Protein AF-A0A7X7K5X1-F1 (afdb_monomer_lite)

Radius of gyration: 18.65 Å; chains: 1; bounding box: 42×32×65 Å

Sequence (145 aa):
VDATGVGAGLASFLGQALGDQREGGHVVPVQFSARAKSDLGWDFLAIVETGRYRDYAEDQAPDTRQFWYEVGACQYEVAAGAGQTLRWGVWEPPAYDGAVARGHDDLLVSAALCAVLDRLGWTATGESAAVPVPDALAGIDAGGW

Foldseek 3Di:
DECPDVNVVVLVVCCVQQDCDPVSDHRDYDHDDLQSLQVLVVLLVVCVVVVVDDDDDPPLDLVCVQQVVFVVQKDWDFDPDPVRGIDITRCDDFDDPPRYGHPGNVNVVVSSCVSVVVPDPDPDPDDDDDDDDPDPCPVVVPDDD

pLDDT: mean 87.85, std 12.81, range [52.97, 98.5]

Structure (mmCIF, N/CA/C/O backbone):
data_AF-A0A7X7K5X1-F1
#
_entry.id   AF-A0A7X7K5X1-F1
#
loop_
_atom_site.group_PDB
_atom_site.id
_atom_site.type_symbol
_atom_site.label_atom_id
_atom_site.label_alt_id
_atom_site.label_comp_id
_atom_site.label_asym_id
_atom_site.label_entity_id
_atom_site.label_seq_id
_atom_site.pdbx_PDB_ins_code
_atom_site.Cartn_x
_atom_site.Cartn_y
_atom_site.Cartn_z
_atom_site.occupancy
_atom_site.B_iso_or_equiv
_atom_site.auth_seq_id
_atom_site.auth_comp_id
_atom_site.auth_asym_id
_atom_site.auth_atom_id
_atom_site.pdbx_PDB_model_num
ATOM 1 N N . VAL A 1 1 ? -6.414 2.618 -7.559 1.00 89.94 1 VAL A N 1
ATOM 2 C CA . VAL A 1 1 ? -5.294 3.582 -7.712 1.00 89.94 1 VAL A CA 1
ATOM 3 C C . VAL A 1 1 ? -5.373 4.590 -6.581 1.00 89.94 1 VAL A C 1
ATOM 5 O O . VAL A 1 1 ? -6.485 5.005 -6.269 1.00 89.94 1 VAL A O 1
ATOM 8 N N . ASP A 1 2 ? -4.249 4.956 -5.962 1.00 93.62 2 ASP A N 1
ATOM 9 C CA . ASP A 1 2 ? -4.221 6.046 -4.977 1.00 93.62 2 ASP A CA 1
ATOM 10 C C . ASP A 1 2 ? -4.608 7.376 -5.645 1.00 93.62 2 ASP A C 1
ATOM 12 O O . ASP A 1 2 ? -3.982 7.813 -6.610 1.00 93.62 2 ASP A O 1
ATOM 16 N N . ALA A 1 3 ? -5.675 7.994 -5.146 1.00 94.62 3 ALA A N 1
ATOM 17 C CA . ALA A 1 3 ? -6.202 9.266 -5.623 1.00 94.62 3 ALA A CA 1
ATOM 18 C C . ALA A 1 3 ? -5.930 10.426 -4.647 1.00 94.62 3 ALA A C 1
ATOM 20 O O . ALA A 1 3 ? -6.502 11.506 -4.796 1.00 94.62 3 ALA A O 1
ATOM 21 N N . THR A 1 4 ? -5.072 10.239 -3.642 1.00 92.88 4 THR A N 1
ATOM 22 C CA . THR A 1 4 ? -4.703 11.301 -2.703 1.00 92.88 4 THR A CA 1
ATOM 23 C C . THR A 1 4 ? -3.702 12.288 -3.288 1.00 92.88 4 THR A C 1
ATOM 25 O O . THR A 1 4 ? -2.791 11.931 -4.033 1.00 92.88 4 THR A O 1
ATOM 28 N N . GLY A 1 5 ? -3.868 13.570 -2.942 1.00 91.81 5 GLY A N 1
ATOM 29 C CA . GLY A 1 5 ? -2.945 14.636 -3.332 1.00 91.81 5 GLY A CA 1
ATOM 30 C C . GLY A 1 5 ? -2.690 14.674 -4.841 1.00 91.81 5 GLY A C 1
ATOM 31 O O . GLY A 1 5 ? -3.604 14.923 -5.627 1.00 91.81 5 GLY A O 1
ATOM 32 N N . VAL A 1 6 ? -1.439 14.416 -5.234 1.00 90.62 6 VAL A N 1
ATOM 33 C CA . VAL A 1 6 ? -1.001 14.395 -6.641 1.00 90.62 6 VAL A CA 1
ATOM 34 C C . VAL A 1 6 ? -1.625 13.253 -7.457 1.00 90.62 6 VAL A C 1
ATOM 36 O O . VAL A 1 6 ? -1.750 13.378 -8.674 1.00 90.62 6 VAL A O 1
ATOM 39 N N . GLY A 1 7 ? -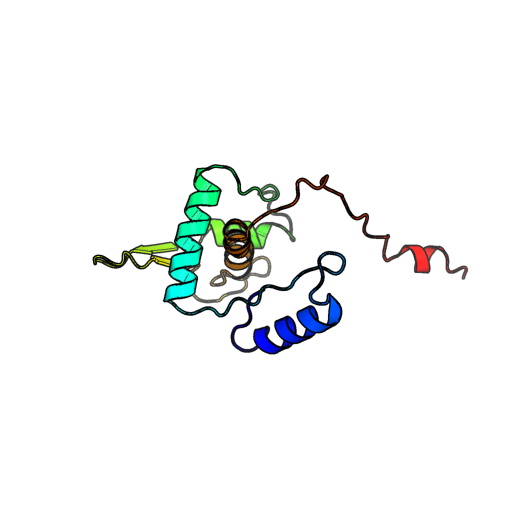2.083 12.178 -6.807 1.00 90.56 7 GLY A N 1
ATOM 40 C CA . GLY A 1 7 ? -2.717 11.027 -7.456 1.00 90.56 7 GLY A CA 1
ATOM 41 C C . GLY A 1 7 ? -4.112 11.310 -8.025 1.00 90.56 7 GLY A C 1
ATOM 42 O O . GLY A 1 7 ? -4.554 10.617 -8.940 1.00 90.56 7 GLY A O 1
ATOM 43 N N . ALA A 1 8 ? -4.801 12.360 -7.561 1.00 92.25 8 ALA A N 1
ATOM 44 C CA . ALA A 1 8 ? -6.155 12.695 -8.015 1.00 92.25 8 ALA A CA 1
ATOM 45 C C . ALA A 1 8 ? -6.225 12.961 -9.531 1.00 92.25 8 ALA A C 1
ATOM 47 O O . ALA A 1 8 ? -7.149 12.508 -10.212 1.00 92.25 8 ALA A O 1
ATOM 48 N N . GLY A 1 9 ? -5.225 13.667 -10.072 1.00 92.19 9 GLY A N 1
ATOM 49 C CA . GLY A 1 9 ? -5.132 13.945 -11.506 1.00 92.19 9 GLY A CA 1
ATOM 50 C C . GLY A 1 9 ? -4.906 12.677 -12.329 1.00 92.19 9 GLY A C 1
ATOM 51 O O . GLY A 1 9 ? -5.565 12.485 -13.349 1.00 92.19 9 GLY A O 1
ATOM 52 N N . LEU A 1 10 ? -4.034 11.783 -11.849 1.00 90.81 10 LEU A N 1
ATOM 53 C CA . LEU A 1 10 ? -3.761 10.501 -12.499 1.00 90.81 10 LEU A CA 1
ATOM 54 C C . LEU A 1 10 ? -4.999 9.597 -12.500 1.00 90.81 10 LEU A C 1
ATOM 56 O O . LEU A 1 10 ? -5.335 9.029 -13.534 1.00 90.81 10 LEU A O 1
ATOM 60 N N . ALA A 1 11 ? -5.710 9.499 -11.375 1.00 91.69 11 ALA A N 1
ATOM 61 C CA . ALA A 1 11 ? -6.934 8.710 -11.287 1.00 91.69 11 ALA A CA 1
ATOM 62 C C . ALA A 1 11 ? -8.018 9.221 -12.254 1.00 91.69 11 ALA A C 1
ATOM 64 O O . ALA A 1 11 ? -8.651 8.420 -12.941 1.00 91.69 11 ALA A O 1
ATOM 65 N N . SER A 1 12 ? -8.184 10.546 -12.356 1.00 89.75 12 SER A N 1
ATOM 66 C CA . SER A 1 12 ? -9.104 11.175 -13.314 1.00 89.75 12 SER A CA 1
ATOM 67 C C . SER A 1 12 ? -8.716 10.873 -14.765 1.00 89.75 12 SER A C 1
ATOM 69 O O . SER A 1 12 ? -9.553 10.437 -15.555 1.00 89.75 12 SER A O 1
ATOM 71 N N . PHE A 1 13 ? -7.433 11.035 -15.104 1.00 91.00 13 PHE A N 1
ATOM 72 C CA . PHE A 1 13 ? -6.912 10.729 -16.436 1.00 91.00 13 PHE A CA 1
ATOM 73 C C . PHE A 1 13 ? -7.129 9.259 -16.815 1.00 91.00 13 PHE A C 1
ATOM 75 O O . PHE A 1 13 ? -7.636 8.972 -17.897 1.00 91.00 13 PHE A O 1
ATOM 82 N N . LEU A 1 14 ? -6.795 8.327 -15.916 1.00 88.69 14 LEU A N 1
ATOM 83 C CA . LEU A 1 14 ? -6.980 6.896 -16.155 1.00 88.69 14 LEU A CA 1
ATOM 84 C C . LEU A 1 14 ? -8.458 6.537 -16.329 1.00 88.69 14 LEU A C 1
ATOM 86 O O . LEU A 1 14 ? -8.778 5.748 -17.212 1.00 88.69 14 LEU A O 1
ATOM 90 N N . GLY A 1 15 ? -9.356 7.130 -15.535 1.00 88.38 15 GLY A N 1
ATOM 91 C CA . GLY A 1 15 ? -10.799 6.925 -15.692 1.00 88.38 15 GLY A CA 1
ATOM 92 C C . GLY A 1 15 ? -11.301 7.375 -17.066 1.00 88.38 15 GLY A C 1
ATOM 93 O O . GLY A 1 15 ? -12.064 6.664 -17.712 1.00 88.38 15 GLY A O 1
ATOM 94 N N . GLN A 1 16 ? -10.806 8.510 -17.570 1.00 86.69 16 GLN A N 1
ATOM 95 C CA . GLN A 1 16 ? -11.136 8.976 -18.921 1.00 86.69 16 GLN A CA 1
ATOM 96 C C . GLN A 1 16 ? -10.544 8.088 -20.024 1.00 86.69 16 GLN A C 1
ATOM 98 O O . GLN A 1 16 ? -11.202 7.862 -21.037 1.00 86.69 16 GLN A O 1
ATOM 103 N N . ALA A 1 17 ? -9.313 7.601 -19.846 1.00 86.12 17 ALA A N 1
ATOM 104 C CA . ALA A 1 17 ? -8.597 6.829 -20.860 1.00 86.12 17 ALA A CA 1
ATOM 105 C C . ALA A 1 17 ? -9.093 5.379 -20.986 1.00 86.12 17 ALA A C 1
ATOM 107 O O . ALA A 1 17 ? -9.155 4.852 -22.094 1.00 86.12 17 ALA A O 1
ATOM 108 N N . LEU A 1 18 ? -9.433 4.739 -19.864 1.00 82.88 18 LEU A N 1
ATOM 109 C CA . LEU A 1 18 ? -9.887 3.343 -19.811 1.00 82.88 18 LEU A CA 1
ATOM 110 C C . LEU A 1 18 ? -11.421 3.225 -19.896 1.00 82.88 18 LEU A C 1
ATOM 112 O O . LEU A 1 18 ? -11.955 2.180 -20.256 1.00 82.88 18 LEU A O 1
ATOM 116 N N . GLY A 1 19 ? -12.141 4.318 -19.639 1.00 69.00 19 GLY A N 1
ATOM 117 C CA . GLY A 1 19 ? -13.599 4.349 -19.633 1.00 69.00 19 GLY A CA 1
ATOM 118 C C . GLY A 1 19 ? -14.216 3.702 -18.386 1.00 69.00 19 GLY A C 1
ATOM 119 O O . GLY A 1 19 ? -13.529 3.198 -17.502 1.00 69.00 19 GLY A O 1
ATOM 120 N N . ASP A 1 20 ? -15.551 3.724 -18.325 1.00 65.25 20 ASP A N 1
ATOM 121 C CA . ASP A 1 20 ? -16.349 3.200 -17.201 1.00 65.25 20 ASP A CA 1
ATOM 122 C C . ASP A 1 20 ? -17.029 1.852 -17.518 1.00 65.25 20 ASP A C 1
ATOM 124 O O . ASP A 1 20 ? -17.971 1.437 -16.840 1.00 65.25 20 ASP A O 1
ATOM 128 N N . GLN A 1 21 ? -16.628 1.180 -18.600 1.00 56.16 21 GLN A N 1
ATOM 129 C CA . GLN A 1 21 ? -17.357 0.038 -19.158 1.00 56.16 21 GLN A CA 1
ATOM 130 C C . GLN A 1 21 ? -16.606 -1.282 -18.961 1.00 56.16 21 GLN A C 1
ATOM 132 O O . GLN A 1 21 ? -15.380 -1.335 -19.006 1.00 56.16 21 GLN A O 1
ATOM 137 N N . ARG A 1 22 ? -17.370 -2.376 -18.829 1.00 54.66 22 ARG A N 1
ATOM 138 C CA . ARG A 1 22 ? -16.880 -3.758 -18.638 1.00 54.66 22 ARG A CA 1
ATOM 139 C C . ARG A 1 22 ? -15.794 -4.208 -19.628 1.00 54.66 22 ARG A C 1
ATOM 141 O O . ARG A 1 22 ? -15.033 -5.101 -19.280 1.00 54.66 22 ARG A O 1
ATOM 148 N N . GLU A 1 23 ? -15.727 -3.617 -20.821 1.00 57.78 23 GLU A N 1
ATOM 149 C CA . GLU A 1 23 ? -14.752 -3.968 -21.867 1.00 57.78 23 GLU A CA 1
ATOM 150 C C . GLU A 1 23 ? -13.500 -3.064 -21.896 1.00 57.78 23 GLU A C 1
ATOM 152 O O . GLU A 1 23 ? -12.477 -3.484 -22.425 1.00 57.78 23 GLU A O 1
ATOM 157 N N . GLY A 1 24 ? -13.549 -1.852 -21.321 1.00 59.97 24 GLY A N 1
ATOM 158 C CA . GLY A 1 24 ? -12.444 -0.870 -21.355 1.00 59.97 24 GLY A CA 1
ATOM 159 C C . GLY A 1 24 ? -11.530 -0.882 -20.122 1.00 59.97 24 GLY A C 1
ATOM 160 O O . GLY A 1 24 ? -10.431 -0.330 -20.144 1.00 59.97 24 GLY A O 1
ATOM 161 N N . GLY A 1 25 ? -11.958 -1.566 -19.060 1.00 70.06 25 GLY A N 1
ATOM 162 C CA . GLY A 1 25 ? -11.355 -1.477 -17.733 1.00 70.06 25 GLY A CA 1
ATOM 163 C C . GLY A 1 25 ? -12.161 -0.545 -16.828 1.00 70.06 25 GLY A C 1
ATOM 164 O O . GLY A 1 25 ? -12.993 0.228 -17.286 1.00 70.06 25 GLY A O 1
ATOM 165 N N . HIS A 1 26 ? -11.962 -0.660 -15.516 1.00 82.12 26 HIS A N 1
ATOM 166 C CA . HIS A 1 26 ? -12.624 0.193 -14.531 1.00 82.12 26 HIS A CA 1
ATOM 167 C C . HIS A 1 26 ? -11.599 0.706 -13.527 1.00 82.12 26 HIS A C 1
ATOM 169 O O . HIS A 1 26 ? -10.873 -0.075 -12.906 1.00 82.12 26 HIS A O 1
ATOM 175 N N . VAL A 1 27 ? -11.548 2.025 -13.356 1.00 88.50 27 VAL A N 1
ATOM 176 C CA . VAL A 1 27 ? -10.646 2.665 -12.400 1.00 88.50 27 VAL A CA 1
ATOM 177 C C . VAL A 1 27 ? -11.379 2.886 -11.089 1.00 88.50 27 VAL A C 1
ATOM 179 O O . VAL A 1 27 ? -12.318 3.671 -11.016 1.00 88.50 27 VAL A O 1
ATOM 182 N N . VAL A 1 28 ? -10.895 2.237 -10.029 1.00 91.06 28 VAL A N 1
ATOM 183 C CA . VAL A 1 28 ? -11.343 2.507 -8.659 1.00 91.06 28 VAL A CA 1
ATOM 184 C C . VAL A 1 28 ? -10.364 3.491 -8.003 1.00 91.06 28 VAL A C 1
ATOM 186 O O . V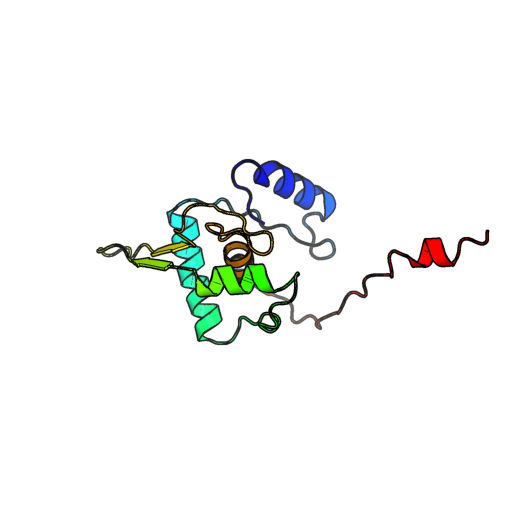AL A 1 28 ? -9.234 3.096 -7.668 1.00 91.06 28 VAL A O 1
ATOM 189 N N . PRO A 1 29 ? -10.738 4.774 -7.838 1.00 92.88 29 PRO A N 1
ATOM 190 C CA . PRO A 1 29 ? -9.936 5.728 -7.086 1.00 92.88 29 PRO A CA 1
ATOM 191 C C . PRO A 1 29 ? -10.044 5.436 -5.586 1.00 92.88 29 PRO A C 1
ATOM 193 O O . PRO A 1 29 ? -11.135 5.235 -5.053 1.00 92.88 29 PRO A O 1
ATOM 196 N N . VAL A 1 30 ? -8.910 5.437 -4.890 1.00 94.88 30 VAL A N 1
ATOM 197 C CA . VAL A 1 30 ? -8.841 5.215 -3.444 1.00 94.88 30 VAL A CA 1
ATOM 198 C C . VAL A 1 30 ? -8.337 6.483 -2.779 1.00 94.88 30 VAL A C 1
ATOM 200 O O . VAL A 1 30 ? -7.195 6.886 -2.973 1.00 94.88 30 VAL A O 1
ATOM 203 N N . GLN A 1 31 ? -9.199 7.116 -1.985 1.00 95.62 31 GLN A N 1
ATOM 204 C CA . GLN A 1 31 ? -8.825 8.265 -1.172 1.00 95.62 31 GLN A CA 1
ATOM 205 C C . GLN A 1 31 ? -8.315 7.777 0.187 1.00 95.62 31 GLN A C 1
ATOM 207 O O . GLN A 1 31 ? -9.100 7.444 1.081 1.00 95.62 31 GLN A O 1
ATOM 212 N N . PHE A 1 32 ? -6.999 7.752 0.366 1.00 95.50 32 PHE A N 1
ATOM 213 C CA . PHE A 1 32 ? -6.409 7.450 1.660 1.00 95.50 32 PHE A CA 1
ATOM 214 C C . PHE A 1 32 ? -6.727 8.511 2.717 1.00 95.50 32 PHE A C 1
ATOM 216 O O . PHE A 1 32 ? -6.662 9.725 2.526 1.00 95.50 32 PHE A O 1
ATOM 223 N N . SER A 1 33 ? -7.055 7.982 3.885 1.00 95.50 33 SER A N 1
ATOM 224 C CA . SER A 1 33 ? -7.112 8.636 5.183 1.00 95.50 33 SER A CA 1
ATOM 225 C C . SER A 1 33 ? -6.556 7.636 6.196 1.00 95.50 33 SER A C 1
ATOM 227 O O . SER A 1 33 ? -6.422 6.453 5.874 1.00 95.50 33 SER A O 1
ATOM 229 N N . ALA A 1 34 ? -6.281 8.057 7.433 1.00 93.94 34 ALA A N 1
ATOM 230 C CA . ALA A 1 34 ? -5.824 7.126 8.471 1.00 93.94 34 ALA A CA 1
ATOM 231 C C . ALA A 1 34 ? -6.780 5.928 8.645 1.00 93.94 34 ALA A C 1
ATOM 233 O O . ALA A 1 34 ? -6.336 4.791 8.777 1.00 93.94 34 ALA A O 1
ATOM 234 N N . ARG A 1 35 ? -8.097 6.173 8.565 1.00 94.62 35 ARG A N 1
ATOM 235 C CA . ARG A 1 35 ? -9.113 5.117 8.622 1.00 94.62 35 ARG A CA 1
ATOM 236 C C . ARG A 1 35 ? -9.089 4.223 7.384 1.00 94.62 35 ARG A C 1
ATOM 238 O O . ARG A 1 35 ? -9.039 3.013 7.530 1.00 94.62 35 ARG A O 1
ATOM 245 N N . ALA A 1 36 ? -9.076 4.804 6.183 1.00 95.94 36 ALA A N 1
ATOM 246 C CA . ALA A 1 36 ? -9.061 4.012 4.951 1.00 95.94 36 ALA A CA 1
ATOM 247 C C . ALA A 1 36 ? -7.797 3.141 4.840 1.00 95.94 36 ALA A C 1
ATOM 249 O O . ALA A 1 36 ? -7.893 1.992 4.424 1.00 95.94 36 ALA A O 1
ATOM 250 N N . LYS A 1 37 ? -6.630 3.650 5.268 1.00 96.50 37 LYS A N 1
ATOM 251 C CA . LYS A 1 37 ? -5.384 2.869 5.321 1.00 96.50 37 LYS A CA 1
ATOM 252 C C . LYS A 1 37 ? -5.462 1.754 6.371 1.00 96.50 37 LYS A C 1
ATOM 254 O O . LYS A 1 37 ? -5.033 0.642 6.089 1.00 96.50 37 LYS A O 1
ATOM 259 N N . SER A 1 38 ? -6.043 2.022 7.544 1.00 97.19 38 SER A N 1
ATOM 260 C CA . SER A 1 38 ? -6.297 1.000 8.573 1.00 97.19 38 SER A CA 1
ATOM 261 C C . SER A 1 38 ? -7.173 -0.135 8.042 1.00 97.19 38 SER A C 1
ATOM 263 O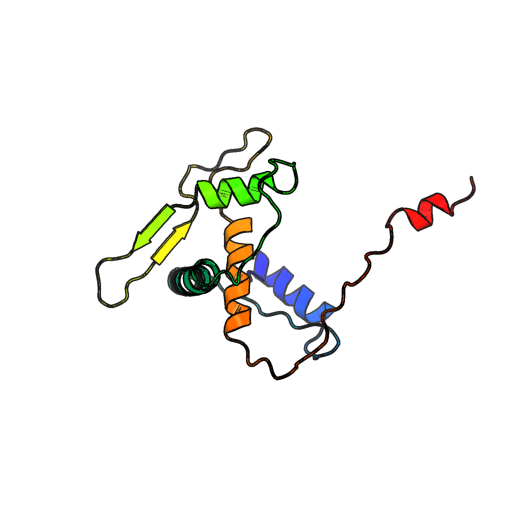 O . SER A 1 38 ? -6.784 -1.295 8.126 1.00 97.19 38 SER A O 1
ATOM 265 N N . ASP A 1 39 ? -8.330 0.201 7.468 1.00 96.31 39 ASP A N 1
ATOM 266 C CA . ASP A 1 39 ? -9.277 -0.781 6.929 1.00 96.31 39 ASP A CA 1
ATOM 267 C C . ASP A 1 39 ? -8.636 -1.598 5.792 1.00 96.31 39 ASP A C 1
ATOM 269 O O . ASP A 1 39 ? -8.808 -2.812 5.731 1.00 96.31 39 ASP A O 1
ATOM 273 N N . LEU A 1 40 ? -7.848 -0.951 4.921 1.00 97.50 40 LEU A N 1
ATOM 274 C CA . LEU A 1 40 ? -7.112 -1.632 3.853 1.00 97.50 40 LEU A CA 1
ATOM 275 C C . LEU A 1 40 ? -6.093 -2.638 4.404 1.00 97.50 40 LEU A C 1
ATOM 277 O O . LEU A 1 40 ? -5.970 -3.735 3.870 1.00 97.50 40 LEU A O 1
ATOM 281 N N . GLY A 1 41 ? -5.372 -2.271 5.466 1.00 97.12 41 GLY A N 1
ATOM 282 C CA . GLY A 1 41 ? -4.381 -3.150 6.086 1.00 97.12 41 GLY A CA 1
ATOM 283 C C . GLY A 1 41 ? -5.014 -4.402 6.692 1.00 97.12 41 GLY A C 1
ATOM 284 O O . GLY A 1 41 ? -4.504 -5.500 6.485 1.00 97.12 41 GLY A O 1
ATOM 285 N N . TRP A 1 42 ? -6.155 -4.257 7.374 1.00 97.12 42 TRP A N 1
ATOM 286 C CA . TRP A 1 42 ? -6.892 -5.402 7.915 1.00 97.12 42 TRP A CA 1
ATOM 287 C C . TRP A 1 42 ? -7.368 -6.363 6.826 1.00 97.12 42 TRP A C 1
ATOM 289 O O . TRP A 1 42 ? -7.166 -7.572 6.940 1.00 97.12 42 TRP A O 1
ATOM 299 N N . ASP A 1 43 ? -7.946 -5.836 5.749 1.00 96.81 43 ASP A N 1
ATOM 300 C CA . ASP A 1 43 ? -8.409 -6.677 4.647 1.00 96.81 43 ASP A CA 1
ATOM 301 C C . ASP A 1 43 ? -7.246 -7.350 3.914 1.00 96.81 43 ASP A C 1
ATOM 303 O O . ASP A 1 43 ? -7.336 -8.519 3.534 1.00 96.81 43 ASP A O 1
ATOM 307 N N . PHE A 1 44 ? -6.133 -6.636 3.729 1.00 97.62 44 PHE A N 1
ATOM 308 C CA . PHE A 1 44 ? -4.964 -7.198 3.070 1.00 97.62 44 PHE A CA 1
ATOM 309 C C . PHE A 1 44 ? -4.330 -8.324 3.890 1.00 97.62 44 PHE A C 1
ATOM 311 O O . PHE A 1 44 ? -4.009 -9.368 3.323 1.00 97.62 44 PHE A O 1
ATOM 318 N N . LEU A 1 45 ? -4.245 -8.179 5.219 1.00 96.75 45 LEU A N 1
ATOM 319 C CA . LEU A 1 45 ? -3.829 -9.270 6.107 1.00 96.75 45 LEU A CA 1
ATOM 320 C C . LEU A 1 45 ? -4.708 -10.510 5.913 1.00 96.75 45 LEU A C 1
ATOM 322 O O . LEU A 1 45 ? -4.178 -11.601 5.726 1.00 96.75 45 LEU A O 1
ATOM 326 N N . ALA A 1 46 ? -6.033 -10.351 5.839 1.00 95.69 46 ALA A N 1
ATOM 327 C CA . ALA A 1 46 ? -6.935 -11.476 5.594 1.00 95.69 46 ALA A CA 1
ATOM 328 C C . ALA A 1 46 ? -6.684 -12.162 4.233 1.00 95.69 46 ALA A C 1
ATOM 330 O O . ALA A 1 46 ? -6.806 -13.383 4.112 1.00 95.69 46 ALA A O 1
ATOM 331 N N . ILE A 1 47 ? -6.321 -11.412 3.186 1.00 96.31 47 ILE A N 1
ATOM 332 C CA . ILE A 1 47 ? -5.956 -11.969 1.868 1.00 96.31 47 ILE A CA 1
ATOM 333 C C . ILE A 1 47 ? -4.625 -12.730 1.937 1.00 96.31 47 ILE A C 1
ATOM 335 O O . ILE A 1 47 ? -4.516 -13.825 1.376 1.00 96.31 47 ILE A O 1
ATOM 339 N N . VAL A 1 48 ? -3.630 -12.182 2.636 1.00 96.06 48 VAL A N 1
ATOM 340 C CA . VAL A 1 48 ? -2.309 -12.804 2.811 1.00 96.06 48 VAL A CA 1
ATOM 341 C C . VAL A 1 48 ? -2.412 -14.087 3.637 1.00 96.06 48 VAL A C 1
ATOM 343 O O . VAL A 1 48 ? -1.947 -15.135 3.194 1.00 96.06 48 VAL A O 1
ATOM 346 N N . GLU A 1 49 ? -3.082 -14.048 4.791 1.00 96.38 49 GLU A N 1
ATOM 347 C CA . GLU A 1 49 ? -3.229 -15.197 5.700 1.00 96.38 49 GLU A CA 1
ATOM 348 C C . GLU A 1 49 ? -3.994 -16.365 5.068 1.00 96.38 49 GLU A C 1
ATOM 350 O O . GLU A 1 49 ? -3.770 -17.528 5.402 1.00 96.38 49 GLU A O 1
ATOM 355 N N . THR A 1 50 ? -4.872 -16.071 4.109 1.00 95.81 50 THR A N 1
ATOM 356 C CA . THR A 1 50 ? -5.609 -17.088 3.346 1.00 95.81 50 THR A CA 1
ATOM 357 C C . THR A 1 50 ? -4.862 -17.576 2.100 1.00 95.81 50 THR A C 1
ATOM 359 O O . THR A 1 50 ? -5.396 -18.388 1.345 1.00 95.81 50 THR A O 1
ATOM 362 N N . GLY A 1 51 ? -3.630 -17.108 1.866 1.00 94.44 51 GLY A N 1
ATOM 363 C CA . GLY A 1 51 ? -2.786 -17.523 0.741 1.00 94.44 51 GLY A CA 1
ATOM 364 C C . GLY A 1 51 ? -3.289 -17.058 -0.630 1.00 94.44 51 GLY A C 1
ATOM 365 O O . GLY A 1 51 ? -2.902 -17.628 -1.655 1.00 94.44 51 GLY A O 1
ATOM 366 N N . ARG A 1 52 ? -4.176 -16.055 -0.657 1.00 93.88 52 ARG A N 1
ATOM 367 C CA . ARG A 1 52 ? -4.774 -15.509 -1.886 1.00 93.88 52 ARG A CA 1
ATOM 368 C C . ARG A 1 52 ? -3.895 -14.452 -2.546 1.00 93.88 52 ARG A C 1
ATOM 370 O O . ARG A 1 52 ? -4.025 -14.236 -3.747 1.00 93.88 52 ARG A O 1
ATOM 377 N N . TYR A 1 53 ? -2.992 -13.829 -1.790 1.00 95.25 53 TYR A N 1
ATOM 378 C CA . TYR A 1 53 ? -1.972 -12.946 -2.345 1.00 95.25 53 TYR A CA 1
ATOM 379 C C . TYR A 1 53 ? -0.744 -13.743 -2.790 1.00 95.25 53 TYR A C 1
ATOM 381 O O . TYR A 1 53 ? -0.264 -14.615 -2.062 1.00 95.25 53 TYR A O 1
ATOM 389 N N . ARG A 1 54 ? -0.223 -13.429 -3.977 1.00 93.62 54 ARG A N 1
ATOM 390 C CA . ARG A 1 54 ? 1.056 -13.935 -4.481 1.00 93.62 54 ARG A CA 1
ATOM 391 C C . ARG A 1 54 ? 1.761 -12.816 -5.224 1.00 93.62 54 ARG A C 1
ATOM 393 O O . ARG A 1 54 ? 1.135 -12.150 -6.042 1.00 93.62 54 ARG A O 1
ATOM 400 N N . ASP A 1 55 ? 3.052 -12.688 -4.969 1.00 94.69 55 ASP A N 1
ATOM 401 C CA . ASP A 1 55 ? 3.954 -11.819 -5.716 1.00 94.69 55 ASP A CA 1
ATOM 402 C C . ASP A 1 55 ? 5.095 -12.650 -6.308 1.00 94.69 55 ASP A C 1
ATOM 404 O O . ASP A 1 55 ? 5.227 -13.849 -6.023 1.00 94.69 55 ASP A O 1
ATOM 408 N N . TYR A 1 56 ? 5.912 -12.024 -7.145 1.00 94.62 56 TYR A N 1
ATOM 409 C CA . TYR A 1 56 ? 7.126 -12.631 -7.660 1.00 94.62 56 TYR A CA 1
ATOM 410 C C . TYR A 1 56 ? 8.162 -12.838 -6.540 1.00 94.62 56 TYR A C 1
ATOM 412 O O . TYR A 1 56 ? 8.165 -12.141 -5.529 1.00 94.62 56 TYR A O 1
ATOM 420 N N . ALA A 1 57 ? 9.033 -13.836 -6.704 1.00 94.06 57 ALA A N 1
ATOM 421 C CA . ALA A 1 57 ? 9.964 -14.279 -5.670 1.00 94.06 57 ALA A CA 1
ATOM 422 C C . ALA A 1 57 ? 10.922 -13.173 -5.183 1.00 94.06 57 ALA A C 1
ATOM 424 O O . ALA A 1 57 ? 11.300 -12.275 -5.933 1.00 94.06 57 ALA A O 1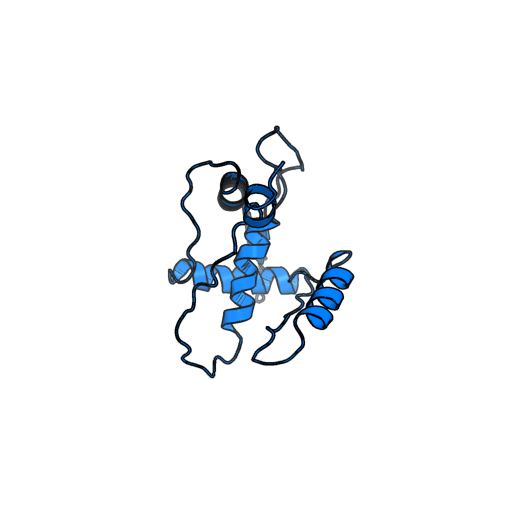
ATOM 425 N N . GLU A 1 58 ? 11.365 -13.285 -3.929 1.00 96.06 58 GLU A N 1
ATOM 426 C CA . GLU A 1 58 ? 12.420 -12.441 -3.361 1.00 96.06 58 GLU A CA 1
ATOM 427 C C . GLU A 1 58 ? 13.793 -12.862 -3.908 1.00 96.06 58 GLU A C 1
ATOM 429 O O . GLU A 1 58 ? 14.556 -13.585 -3.268 1.00 96.06 58 GLU A O 1
ATOM 434 N N . ASP A 1 59 ? 14.101 -12.434 -5.129 1.00 96.44 59 ASP A N 1
ATOM 435 C CA . ASP A 1 59 ? 15.369 -12.721 -5.811 1.00 96.44 59 ASP A CA 1
ATOM 436 C C . ASP A 1 59 ? 16.373 -11.561 -5.753 1.00 96.44 59 ASP A C 1
ATOM 438 O O . ASP A 1 59 ? 17.480 -11.665 -6.284 1.00 96.44 59 ASP A O 1
ATOM 442 N N . GLN A 1 60 ? 16.003 -10.468 -5.075 1.00 94.00 60 GLN A N 1
ATOM 443 C CA . GLN A 1 60 ? 16.810 -9.255 -4.917 1.00 94.00 60 GLN A CA 1
ATOM 444 C C . GLN A 1 60 ? 17.154 -8.557 -6.250 1.00 94.00 60 GLN A C 1
ATOM 446 O O . GLN A 1 60 ? 18.062 -7.716 -6.291 1.00 94.00 60 GLN A O 1
ATOM 451 N N . ALA A 1 61 ? 16.427 -8.869 -7.327 1.00 96.56 61 ALA A N 1
ATOM 452 C CA . ALA A 1 61 ? 16.556 -8.200 -8.612 1.00 96.56 61 ALA A CA 1
ATOM 453 C C . ALA A 1 61 ? 16.128 -6.717 -8.528 1.00 96.56 61 ALA A C 1
ATOM 455 O O . ALA A 1 61 ? 15.385 -6.326 -7.622 1.00 96.56 61 ALA A O 1
ATOM 456 N N . PRO A 1 62 ? 16.608 -5.848 -9.441 1.00 94.94 62 PRO A N 1
ATOM 457 C CA . PRO A 1 62 ? 16.294 -4.416 -9.421 1.00 94.94 62 PRO A CA 1
ATOM 458 C C . PRO A 1 62 ? 14.798 -4.075 -9.345 1.00 94.94 62 PRO A C 1
ATOM 460 O O . PRO A 1 62 ? 14.436 -3.093 -8.705 1.00 94.94 62 PRO A O 1
ATOM 463 N N . ASP A 1 63 ? 13.947 -4.880 -9.972 1.00 93.12 63 ASP A N 1
ATOM 464 C CA . ASP A 1 63 ? 12.495 -4.720 -10.063 1.00 93.12 63 ASP A CA 1
ATOM 465 C C . ASP A 1 63 ? 11.717 -5.330 -8.883 1.00 93.12 63 ASP A C 1
ATOM 467 O O . ASP A 1 63 ? 10.577 -4.942 -8.644 1.00 93.12 63 ASP A O 1
ATOM 471 N N . THR A 1 64 ? 12.330 -6.223 -8.102 1.00 95.94 64 THR A N 1
ATOM 472 C CA . THR A 1 64 ? 11.670 -6.942 -6.992 1.00 95.94 64 THR A CA 1
ATOM 473 C C . THR A 1 64 ? 12.148 -6.470 -5.622 1.00 95.94 64 THR A C 1
ATOM 475 O O . THR A 1 64 ? 11.401 -6.495 -4.640 1.00 95.94 64 THR A O 1
ATOM 478 N N . ARG A 1 65 ? 13.401 -6.010 -5.536 1.00 97.31 65 ARG A N 1
ATOM 479 C CA . ARG A 1 65 ? 14.069 -5.721 -4.263 1.00 97.31 65 ARG A CA 1
ATOM 480 C C . ARG A 1 65 ? 13.389 -4.638 -3.439 1.00 97.31 65 ARG A C 1
ATOM 482 O O . ARG A 1 65 ? 13.385 -4.734 -2.218 1.00 97.31 65 ARG A O 1
ATOM 489 N N . GLN A 1 66 ? 12.833 -3.615 -4.093 1.00 98.12 66 GLN A N 1
ATOM 490 C CA . GLN A 1 66 ? 12.159 -2.520 -3.399 1.00 98.12 66 GLN A CA 1
ATOM 491 C C . GLN A 1 66 ? 10.915 -3.052 -2.683 1.00 98.12 66 GLN A C 1
ATOM 493 O O . GLN A 1 66 ? 10.767 -2.830 -1.489 1.00 98.12 66 GLN A O 1
ATOM 498 N N . PHE A 1 67 ? 10.076 -3.826 -3.377 1.00 98.12 67 PHE A N 1
ATOM 499 C CA . PHE A 1 67 ? 8.870 -4.406 -2.788 1.00 98.12 67 PHE A CA 1
ATOM 500 C C . PHE A 1 67 ? 9.201 -5.284 -1.576 1.00 98.12 67 PHE A C 1
ATOM 502 O O . PHE A 1 67 ? 8.643 -5.092 -0.498 1.00 98.12 67 PHE A O 1
ATOM 509 N N . TRP A 1 68 ? 10.161 -6.201 -1.718 1.00 98.19 68 TRP A N 1
ATOM 510 C CA . TRP A 1 68 ? 10.526 -7.103 -0.625 1.00 98.19 68 TRP A CA 1
ATOM 511 C C . TRP A 1 68 ? 11.218 -6.398 0.544 1.00 98.19 68 TRP A C 1
ATOM 513 O O . TRP A 1 68 ? 11.017 -6.790 1.695 1.00 98.19 68 TRP A O 1
ATOM 523 N N . TYR A 1 69 ? 11.954 -5.312 0.284 1.00 98.44 69 TYR A N 1
ATOM 524 C CA . TYR A 1 69 ? 12.423 -4.433 1.351 1.00 98.44 69 TYR A CA 1
ATOM 525 C C . TYR A 1 69 ? 11.252 -3.836 2.137 1.00 98.44 69 TYR A C 1
ATOM 527 O O . TYR A 1 69 ? 11.238 -3.921 3.362 1.00 98.44 69 TYR A O 1
ATOM 535 N N . GLU A 1 70 ? 10.261 -3.263 1.450 1.00 98.50 70 GLU A N 1
ATOM 536 C CA . GLU A 1 70 ? 9.096 -2.648 2.095 1.00 98.50 70 GLU A CA 1
ATOM 537 C C . GLU A 1 70 ? 8.299 -3.664 2.919 1.00 98.50 70 GLU A C 1
ATOM 539 O O . GLU A 1 70 ? 7.918 -3.366 4.050 1.00 98.50 70 GLU A O 1
ATOM 544 N N . VAL A 1 71 ? 8.109 -4.883 2.397 1.00 97.88 71 VAL A N 1
ATOM 545 C CA . VAL A 1 71 ? 7.480 -6.000 3.124 1.00 97.88 71 VAL A CA 1
ATOM 546 C C . VAL A 1 71 ? 8.241 -6.308 4.416 1.00 97.88 71 VAL A C 1
ATOM 548 O O . VAL A 1 71 ? 7.628 -6.399 5.479 1.00 97.88 71 VAL A O 1
ATOM 551 N N . GLY A 1 72 ? 9.568 -6.452 4.342 1.00 97.69 72 GLY A N 1
ATOM 552 C CA . GLY A 1 72 ? 10.400 -6.783 5.501 1.00 97.69 72 GLY A CA 1
ATOM 553 C C . GLY A 1 72 ? 10.533 -5.647 6.521 1.00 97.69 72 GLY A C 1
ATOM 554 O O . GLY A 1 72 ? 10.667 -5.907 7.717 1.00 97.69 72 GLY A O 1
ATOM 555 N N . ALA A 1 73 ? 10.487 -4.395 6.066 1.00 98.31 73 ALA A N 1
ATOM 556 C CA . ALA A 1 73 ? 10.613 -3.202 6.901 1.00 98.31 73 ALA A CA 1
ATOM 557 C C . ALA A 1 73 ? 9.275 -2.699 7.471 1.00 98.31 73 ALA A C 1
ATOM 559 O O . ALA A 1 73 ? 9.264 -1.832 8.354 1.00 98.31 73 ALA A O 1
ATOM 560 N N . CYS A 1 74 ? 8.147 -3.211 6.970 1.00 98.31 74 CYS A N 1
ATOM 561 C CA . CYS A 1 74 ? 6.823 -2.799 7.406 1.00 98.31 74 CYS A CA 1
ATOM 562 C C . CYS A 1 74 ? 6.616 -3.093 8.895 1.00 98.31 74 CYS A C 1
ATOM 564 O O . CYS A 1 74 ? 6.747 -4.220 9.371 1.00 98.31 74 CYS A O 1
ATOM 566 N N . GLN A 1 75 ? 6.221 -2.061 9.628 1.00 98.19 75 GLN A N 1
ATOM 567 C CA . GLN A 1 75 ? 5.840 -2.130 11.030 1.00 98.19 75 GLN A CA 1
ATOM 568 C C . GLN A 1 75 ? 4.353 -1.833 11.175 1.00 98.19 75 GLN A C 1
ATOM 570 O O . GLN A 1 75 ? 3.719 -1.273 10.275 1.00 98.19 75 GLN A O 1
ATOM 575 N N . TYR A 1 76 ? 3.786 -2.212 12.319 1.00 97.44 76 TYR A N 1
ATOM 576 C CA . TYR A 1 76 ? 2.401 -1.904 12.628 1.00 97.44 76 TYR A CA 1
ATOM 577 C C . TYR A 1 76 ? 2.166 -1.652 14.118 1.00 97.44 76 TYR A C 1
ATOM 579 O O . TYR A 1 76 ? 2.881 -2.142 14.988 1.00 97.44 76 TYR A O 1
ATOM 587 N N . GLU A 1 77 ? 1.115 -0.893 14.394 1.00 96.81 77 GLU A N 1
ATOM 588 C CA . GLU A 1 77 ? 0.583 -0.591 15.715 1.00 96.81 77 GLU A CA 1
ATOM 589 C C . GLU A 1 77 ? -0.940 -0.725 15.663 1.00 96.81 77 GLU A C 1
ATOM 591 O O . GLU A 1 77 ? -1.594 -0.166 14.778 1.00 96.81 77 GLU A O 1
ATOM 596 N N . VAL A 1 78 ? -1.520 -1.426 16.638 1.00 95.88 78 VAL A N 1
ATOM 597 C CA . VAL A 1 78 ? -2.975 -1.504 16.812 1.00 95.88 78 VAL A CA 1
ATOM 598 C C . VAL A 1 78 ? -3.370 -0.622 17.988 1.00 95.88 78 VAL A C 1
ATOM 600 O O . VAL A 1 78 ? -2.925 -0.834 19.117 1.00 95.88 78 VAL A O 1
ATOM 603 N N . ALA A 1 79 ? -4.208 0.382 17.734 1.00 90.81 79 ALA A N 1
ATOM 604 C CA . ALA A 1 79 ? -4.669 1.295 18.770 1.00 90.81 79 ALA A CA 1
ATOM 605 C C . ALA A 1 79 ? -5.502 0.563 19.837 1.00 90.81 79 ALA A C 1
ATOM 607 O O . ALA A 1 79 ? -6.395 -0.228 19.522 1.00 90.81 79 ALA A O 1
ATOM 608 N N . ALA A 1 80 ? -5.257 0.883 21.111 1.00 77.69 80 ALA A N 1
ATOM 609 C CA . ALA A 1 80 ? -6.049 0.370 22.224 1.00 77.69 80 ALA A CA 1
ATOM 610 C C . ALA A 1 80 ? -7.461 0.987 22.202 1.00 77.69 80 ALA A C 1
ATOM 612 O O . ALA A 1 80 ? -7.639 2.178 22.452 1.00 77.69 80 ALA A O 1
ATOM 613 N N . GLY A 1 81 ? -8.476 0.181 21.887 1.00 79.75 81 GLY A N 1
ATOM 614 C CA . GLY A 1 81 ? -9.877 0.599 21.869 1.00 79.75 81 GLY A CA 1
ATOM 615 C C . GLY A 1 81 ? -10.753 -0.321 21.021 1.00 79.75 81 GLY A C 1
ATOM 616 O O . GLY A 1 81 ? -10.253 -1.168 20.286 1.00 79.75 81 GLY A O 1
ATOM 617 N N . ALA A 1 82 ? -12.073 -0.137 21.096 1.00 77.44 82 ALA A N 1
ATOM 618 C CA . ALA A 1 82 ? -13.040 -0.985 20.389 1.00 77.44 82 ALA A CA 1
ATOM 619 C C . ALA A 1 82 ? -12.907 -0.942 18.854 1.00 77.44 82 ALA A C 1
ATOM 621 O O . ALA A 1 82 ? -13.355 -1.861 18.181 1.00 77.44 82 ALA A O 1
ATOM 622 N N . GLY A 1 83 ? -12.305 0.120 18.304 1.00 77.75 83 GLY A N 1
ATOM 623 C CA . GLY A 1 83 ? -12.121 0.285 16.861 1.00 77.75 83 GLY A CA 1
ATOM 624 C C . GLY A 1 83 ? -10.902 -0.430 16.276 1.00 77.75 83 GLY A C 1
ATOM 625 O O . GLY A 1 83 ? -10.812 -0.489 15.057 1.00 77.75 83 GLY A O 1
ATOM 626 N N . GLN A 1 84 ? -9.974 -0.923 17.114 1.00 86.19 84 GLN A N 1
ATOM 627 C CA . GLN A 1 84 ? -8.751 -1.636 16.700 1.00 86.19 84 GLN A CA 1
ATOM 628 C C . GLN A 1 84 ? -8.062 -1.023 15.464 1.00 86.19 84 GLN A C 1
ATOM 630 O O . GLN A 1 84 ? -7.684 -1.722 14.527 1.00 86.19 84 GLN A O 1
ATOM 635 N N . THR A 1 85 ? -7.924 0.306 15.439 1.00 93.81 85 THR A N 1
ATOM 636 C CA . THR A 1 85 ? -7.346 1.010 14.289 1.00 93.81 85 THR A CA 1
ATOM 637 C C . THR A 1 85 ? -5.903 0.569 14.078 1.00 93.81 85 THR A C 1
ATOM 639 O O . THR A 1 85 ? -5.082 0.686 14.990 1.00 93.81 85 THR A O 1
ATOM 642 N N . LEU A 1 86 ? -5.597 0.112 12.869 1.00 96.88 86 LEU A N 1
ATOM 643 C CA . LEU A 1 86 ? -4.278 -0.328 12.451 1.00 96.88 86 LEU A CA 1
ATOM 644 C C . LEU A 1 86 ? -3.520 0.833 11.810 1.00 96.88 86 LEU A C 1
ATOM 646 O O . LEU A 1 86 ? -3.923 1.384 10.784 1.00 96.88 86 LEU A O 1
ATOM 650 N N . ARG A 1 87 ? -2.386 1.194 12.401 1.00 97.12 87 ARG A N 1
ATOM 651 C CA . ARG A 1 87 ? -1.369 2.016 11.746 1.00 97.12 87 ARG A CA 1
ATOM 652 C C . ARG A 1 87 ? -0.295 1.078 11.241 1.00 97.12 87 ARG A C 1
ATOM 654 O O . ARG A 1 87 ? 0.194 0.265 12.011 1.00 97.12 87 ARG A O 1
ATOM 661 N N . TRP A 1 88 ? 0.071 1.192 9.977 1.00 98.19 88 TRP A N 1
ATOM 662 C CA . TRP A 1 88 ? 1.075 0.328 9.375 1.00 98.19 88 TRP A CA 1
ATOM 663 C C . TRP A 1 88 ? 1.826 1.063 8.268 1.00 98.19 88 TRP A C 1
ATOM 665 O O . TRP A 1 88 ? 1.332 2.068 7.740 1.00 98.19 88 TRP A O 1
ATOM 675 N N . GLY A 1 89 ? 3.034 0.591 7.983 1.00 98.06 89 GLY A N 1
ATOM 676 C CA . GLY A 1 89 ? 3.920 1.141 6.963 1.00 98.06 89 GLY A CA 1
ATOM 677 C C . GLY A 1 89 ? 5.388 1.017 7.350 1.00 98.06 89 GLY A C 1
ATOM 678 O O . GLY A 1 89 ? 5.727 0.476 8.403 1.00 98.06 89 GLY A O 1
ATOM 679 N N . VAL A 1 90 ? 6.265 1.566 6.518 1.00 98.38 90 VAL A N 1
ATOM 680 C CA . VAL A 1 90 ? 7.700 1.659 6.808 1.00 98.38 90 VAL A CA 1
ATOM 681 C C . VAL A 1 90 ? 7.964 2.975 7.539 1.00 98.38 90 VAL A C 1
ATOM 683 O O . VAL A 1 90 ? 7.746 4.052 6.997 1.00 98.38 90 VAL A O 1
ATOM 686 N N . TRP A 1 91 ? 8.389 2.904 8.803 1.00 97.75 91 TRP A N 1
ATOM 687 C CA . TRP A 1 91 ? 8.559 4.092 9.667 1.00 97.75 91 TRP A CA 1
ATOM 688 C C . TRP A 1 91 ? 9.997 4.601 9.751 1.00 97.75 91 TRP A C 1
ATOM 690 O O . TRP A 1 91 ? 10.299 5.519 10.516 1.00 97.75 91 TRP A O 1
ATOM 700 N N . GLU A 1 92 ? 10.895 3.988 8.990 1.00 96.75 92 GLU A N 1
ATOM 701 C CA . GLU A 1 92 ? 12.271 4.446 8.881 1.00 96.75 92 GLU A CA 1
ATOM 702 C C . GLU A 1 92 ? 12.332 5.861 8.283 1.00 96.75 92 GLU A C 1
ATOM 704 O O . GLU A 1 92 ? 11.507 6.210 7.435 1.00 96.75 92 GLU A O 1
ATOM 709 N N . PRO A 1 93 ? 13.318 6.687 8.671 1.00 97.31 93 PRO A N 1
ATOM 710 C CA . PRO A 1 93 ? 13.561 7.949 7.990 1.00 97.31 93 PRO A CA 1
ATOM 711 C C . PRO A 1 93 ? 13.840 7.730 6.492 1.00 97.31 93 PRO A C 1
ATOM 713 O O . PRO A 1 93 ? 14.621 6.832 6.159 1.00 97.31 93 PRO A O 1
ATOM 716 N N . PRO A 1 94 ? 13.276 8.562 5.594 1.00 97.00 94 PRO A N 1
ATOM 717 C CA . PRO A 1 94 ? 13.528 8.441 4.167 1.00 97.00 94 PRO A CA 1
ATOM 718 C C . PRO A 1 94 ? 15.013 8.545 3.819 1.00 97.00 94 PRO A C 1
ATOM 720 O O . PRO A 1 94 ? 15.691 9.499 4.212 1.00 97.00 94 PRO A O 1
ATOM 723 N N . ALA A 1 95 ? 15.512 7.571 3.063 1.00 97.69 95 ALA A N 1
ATOM 724 C CA . ALA A 1 95 ? 16.891 7.530 2.587 1.00 97.69 95 ALA A CA 1
ATOM 725 C C . ALA A 1 95 ? 16.994 6.687 1.313 1.00 97.69 95 ALA A C 1
ATOM 727 O O . ALA A 1 95 ? 16.215 5.763 1.114 1.00 97.69 95 ALA A O 1
ATOM 728 N N . TYR A 1 96 ? 17.983 6.969 0.467 1.00 97.12 96 TYR A N 1
ATOM 729 C CA . TYR A 1 96 ? 18.259 6.173 -0.727 1.00 97.12 96 TYR A CA 1
ATOM 730 C C . TYR A 1 96 ? 19.722 5.743 -0.738 1.00 97.12 96 TYR A C 1
ATOM 732 O O . TYR A 1 96 ? 20.613 6.587 -0.641 1.00 97.12 96 TYR A O 1
ATOM 740 N N . ASP A 1 97 ? 19.969 4.439 -0.848 1.00 95.00 97 ASP A N 1
ATOM 741 C CA . ASP A 1 97 ? 21.318 3.855 -0.810 1.00 95.00 97 ASP A CA 1
ATOM 742 C C . ASP A 1 97 ? 21.860 3.457 -2.195 1.00 95.00 97 ASP A C 1
ATOM 744 O O . ASP A 1 97 ? 22.910 2.824 -2.303 1.00 95.00 97 ASP A O 1
ATOM 748 N N . GLY A 1 98 ? 21.173 3.860 -3.269 1.00 96.19 98 GLY A N 1
ATOM 749 C CA . GLY A 1 98 ? 21.518 3.479 -4.641 1.00 96.19 98 GLY A CA 1
ATOM 750 C C . GLY A 1 98 ? 20.847 2.188 -5.110 1.00 96.19 98 GLY A C 1
ATOM 751 O O . GLY A 1 98 ? 20.949 1.861 -6.291 1.00 96.19 98 GLY A O 1
ATOM 752 N N . ALA A 1 99 ? 20.159 1.475 -4.216 1.00 95.62 99 ALA A N 1
ATOM 753 C CA . ALA A 1 99 ? 19.430 0.251 -4.525 1.00 95.62 99 ALA A CA 1
ATOM 754 C C . ALA A 1 99 ? 17.979 0.288 -4.037 1.00 95.62 99 ALA A C 1
ATOM 756 O O . ALA A 1 99 ? 17.099 -0.210 -4.735 1.00 95.62 99 ALA A O 1
ATOM 757 N N . VAL A 1 100 ? 17.743 0.856 -2.854 1.00 97.19 100 VAL A N 1
ATOM 758 C CA . VAL A 1 100 ? 16.445 0.871 -2.177 1.00 97.19 100 VAL A CA 1
ATOM 759 C C . VAL A 1 100 ? 16.140 2.272 -1.656 1.00 97.19 100 VAL A C 1
ATOM 761 O O . VAL A 1 100 ? 16.993 2.936 -1.059 1.00 97.19 100 VAL A O 1
ATOM 764 N N . ALA A 1 101 ? 14.899 2.713 -1.857 1.00 97.19 101 ALA A N 1
ATOM 765 C CA . ALA A 1 101 ? 14.312 3.883 -1.217 1.00 97.19 101 ALA A CA 1
ATOM 766 C C . ALA A 1 101 ? 13.691 3.467 0.128 1.00 97.19 101 ALA A C 1
ATOM 768 O O . ALA A 1 101 ? 12.587 2.930 0.192 1.00 97.19 101 ALA A O 1
ATOM 769 N N . ARG A 1 102 ? 14.432 3.686 1.214 1.00 97.56 102 ARG A N 1
ATOM 770 C CA . ARG A 1 102 ? 14.019 3.408 2.595 1.00 97.56 102 ARG A CA 1
ATOM 771 C C . ARG A 1 102 ? 12.992 4.421 3.075 1.00 97.56 102 ARG A C 1
ATOM 773 O O . ARG A 1 102 ? 13.003 5.559 2.616 1.00 97.56 102 ARG A O 1
ATOM 780 N N . GLY A 1 103 ? 12.167 4.036 4.047 1.00 97.44 103 GLY A N 1
ATOM 781 C CA . GLY A 1 103 ? 11.131 4.916 4.606 1.00 97.44 103 GLY A CA 1
ATOM 782 C C . GLY A 1 103 ? 9.884 5.067 3.728 1.00 97.44 103 GLY A C 1
ATOM 783 O O . GLY A 1 103 ? 9.019 5.879 4.043 1.00 97.44 103 GLY A O 1
ATOM 784 N N . HIS A 1 104 ? 9.800 4.306 2.637 1.00 96.81 104 HIS A N 1
ATOM 785 C CA . HIS A 1 104 ? 8.673 4.276 1.711 1.00 96.81 104 HIS A CA 1
ATOM 786 C C . HIS A 1 104 ? 7.893 2.973 1.864 1.00 96.81 104 HIS A C 1
ATOM 788 O O . HIS A 1 104 ? 8.475 1.947 2.201 1.00 96.81 104 HIS A O 1
ATOM 794 N N . ASP A 1 105 ? 6.582 3.020 1.636 1.00 97.56 105 ASP A N 1
ATOM 795 C CA . ASP A 1 105 ? 5.694 1.853 1.621 1.00 97.56 105 ASP A CA 1
ATOM 796 C C . ASP A 1 105 ? 4.791 1.835 0.378 1.00 97.56 105 ASP A C 1
ATOM 798 O O . ASP A 1 105 ? 3.727 1.220 0.382 1.00 97.56 105 ASP A O 1
ATOM 802 N N . ASP A 1 106 ? 5.201 2.530 -0.686 1.00 95.81 106 ASP A N 1
ATOM 803 C CA . ASP A 1 106 ? 4.395 2.778 -1.879 1.00 95.81 106 ASP A CA 1
ATOM 804 C C . ASP A 1 106 ? 4.051 1.484 -2.644 1.00 95.81 106 ASP A C 1
ATOM 806 O O . ASP A 1 106 ? 2.907 1.309 -3.084 1.00 95.81 106 ASP A O 1
ATOM 810 N N . LEU A 1 107 ? 5.002 0.551 -2.789 1.00 97.44 107 LEU A N 1
ATOM 811 C CA . LEU A 1 107 ? 4.769 -0.727 -3.472 1.00 97.44 107 LEU A CA 1
ATOM 812 C C . LEU A 1 107 ? 3.961 -1.682 -2.593 1.00 97.44 107 LEU A C 1
ATOM 814 O O . LEU A 1 107 ? 3.044 -2.339 -3.086 1.00 97.44 107 LEU A O 1
ATOM 818 N N . LEU A 1 108 ? 4.228 -1.710 -1.288 1.00 98.00 108 LEU A N 1
ATOM 819 C CA . LEU A 1 108 ? 3.445 -2.497 -0.339 1.00 98.00 108 LEU A CA 1
ATOM 820 C C . LEU A 1 108 ? 1.993 -1.996 -0.235 1.00 98.00 108 LEU A C 1
ATOM 822 O O . LEU A 1 108 ? 1.052 -2.792 -0.227 1.00 98.00 108 LEU A O 1
ATOM 826 N N . VAL A 1 109 ? 1.778 -0.679 -0.199 1.00 97.62 109 VAL A N 1
ATOM 827 C CA . VAL A 1 109 ? 0.438 -0.078 -0.247 1.00 97.62 109 VAL A CA 1
ATOM 828 C C . VAL A 1 109 ? -0.239 -0.394 -1.577 1.00 97.62 109 VAL A C 1
ATOM 830 O O . VAL A 1 109 ? -1.427 -0.717 -1.586 1.00 97.62 109 VAL A O 1
ATOM 833 N N . SER A 1 110 ? 0.501 -0.364 -2.687 1.00 96.31 110 SER A N 1
ATOM 834 C CA . SER A 1 110 ? -0.020 -0.741 -4.005 1.00 96.31 110 SER A CA 1
ATOM 835 C C . SER A 1 110 ? -0.476 -2.201 -4.050 1.00 96.31 110 SER A C 1
ATOM 837 O O . SER A 1 110 ? -1.569 -2.471 -4.545 1.00 96.31 110 SER A O 1
ATOM 839 N N . ALA A 1 111 ? 0.291 -3.125 -3.467 1.00 97.31 111 ALA A N 1
ATOM 840 C CA . ALA A 1 111 ? -0.113 -4.519 -3.286 1.00 97.31 111 ALA A CA 1
ATOM 841 C C . ALA A 1 111 ? -1.401 -4.639 -2.455 1.00 97.31 111 ALA A C 1
ATOM 843 O O . ALA A 1 111 ? -2.342 -5.344 -2.834 1.00 97.31 111 ALA A O 1
ATOM 844 N N . ALA A 1 112 ? -1.495 -3.880 -1.361 1.00 97.88 112 ALA A N 1
ATOM 845 C CA . ALA A 1 112 ? -2.671 -3.880 -0.500 1.00 97.88 112 ALA A CA 1
ATOM 846 C C . ALA A 1 112 ? -3.944 -3.391 -1.209 1.00 97.88 112 ALA A C 1
ATOM 848 O O . ALA A 1 112 ? -5.041 -3.811 -0.842 1.00 97.88 112 ALA A O 1
ATOM 849 N N . LEU A 1 113 ? -3.840 -2.570 -2.265 1.00 96.56 113 LEU A N 1
ATOM 850 C CA . LEU A 1 113 ? -5.000 -2.133 -3.056 1.00 96.56 113 LEU A CA 1
ATOM 851 C C . LEU A 1 113 ? -5.768 -3.297 -3.701 1.00 96.56 113 LEU A C 1
ATOM 853 O O . LEU A 1 113 ? -6.956 -3.134 -3.987 1.00 96.56 113 LEU A O 1
ATOM 857 N N . CYS A 1 114 ? -5.163 -4.479 -3.868 1.00 94.50 114 CYS A N 1
ATOM 858 C CA . CYS A 1 114 ? -5.889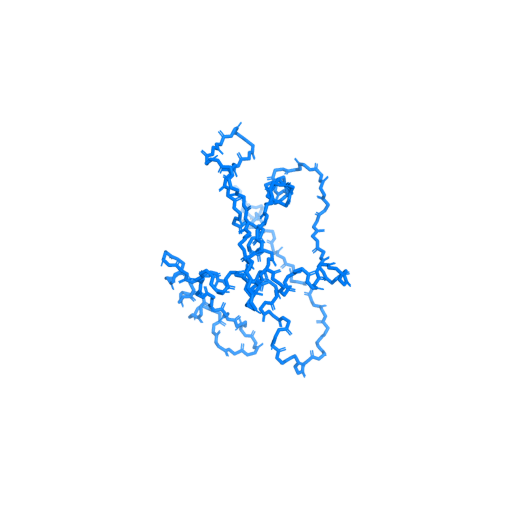 -5.686 -4.276 1.00 94.50 114 CYS A CA 1
ATOM 859 C C . CYS A 1 114 ? -7.034 -6.038 -3.310 1.00 94.50 114 CYS A C 1
ATOM 861 O O . CYS A 1 114 ? -8.030 -6.616 -3.735 1.00 94.50 114 CYS A O 1
ATOM 863 N N . ALA A 1 115 ? -6.968 -5.629 -2.041 1.00 95.75 115 ALA A N 1
ATOM 864 C CA . ALA A 1 115 ? -8.064 -5.817 -1.094 1.00 95.75 115 ALA A CA 1
ATOM 865 C C . ALA A 1 115 ? -9.334 -5.034 -1.451 1.00 95.75 115 ALA A C 1
ATOM 867 O O . ALA A 1 115 ? -10.444 -5.459 -1.137 1.00 95.75 115 ALA A O 1
ATOM 868 N N . VAL A 1 116 ? -9.201 -3.925 -2.182 1.00 94.12 116 VAL A N 1
ATOM 869 C CA . VAL A 1 116 ? -10.357 -3.174 -2.690 1.00 94.12 116 VAL A CA 1
ATOM 870 C C . VAL A 1 116 ? -11.142 -4.006 -3.705 1.00 94.12 116 VAL A C 1
ATOM 872 O O . VAL A 1 116 ? -12.368 -3.920 -3.749 1.00 94.12 116 VAL A O 1
ATOM 875 N N . LEU A 1 117 ? -10.447 -4.841 -4.481 1.00 88.94 117 LEU A N 1
ATOM 876 C CA . LEU A 1 117 ? -11.047 -5.726 -5.477 1.00 88.94 117 LEU A CA 1
ATOM 877 C C . LEU A 1 117 ? -11.864 -6.856 -4.835 1.00 88.94 117 LEU A C 1
ATOM 879 O O . LEU A 1 117 ? -12.900 -7.235 -5.378 1.00 88.94 117 LEU A O 1
ATOM 883 N N . ASP A 1 118 ? -11.456 -7.351 -3.664 1.00 87.50 118 ASP A N 1
ATOM 884 C CA . ASP A 1 118 ? -12.148 -8.433 -2.939 1.00 87.50 118 ASP A CA 1
ATOM 885 C C . ASP A 1 118 ? -13.563 -8.030 -2.483 1.00 87.50 118 ASP A C 1
ATOM 887 O O . ASP A 1 118 ? -14.450 -8.865 -2.325 1.00 87.50 118 ASP A O 1
ATOM 891 N N . ARG A 1 119 ? -13.801 -6.722 -2.320 1.00 85.12 119 ARG A N 1
ATOM 892 C CA . ARG A 1 119 ? -15.103 -6.156 -1.934 1.00 85.12 119 ARG A CA 1
ATOM 893 C C . ARG A 1 119 ? -16.071 -5.999 -3.108 1.00 85.12 119 ARG A C 1
ATOM 895 O O . ARG A 1 119 ? -17.249 -5.707 -2.893 1.00 85.12 119 ARG A O 1
ATOM 902 N N . LEU A 1 120 ? -15.588 -6.115 -4.343 1.00 83.94 120 LEU A N 1
ATOM 903 C CA . LEU A 1 120 ? -16.417 -5.921 -5.526 1.00 83.94 120 LEU A CA 1
ATOM 904 C C . LEU A 1 120 ? -17.234 -7.182 -5.817 1.00 83.94 120 LEU A C 1
ATOM 906 O O . LEU A 1 120 ? -16.767 -8.308 -5.671 1.00 83.94 120 LEU A O 1
ATOM 910 N N . GLY A 1 121 ? -18.481 -6.993 -6.250 1.00 78.00 121 GLY A N 1
ATOM 911 C CA . GLY A 1 121 ? -19.331 -8.094 -6.690 1.00 78.00 121 GLY A CA 1
ATOM 912 C C . GLY A 1 121 ? -18.838 -8.654 -8.021 1.00 78.00 121 GLY A C 1
ATOM 913 O O . GLY A 1 121 ? -19.156 -8.113 -9.080 1.00 78.00 121 GLY A O 1
ATOM 914 N N . TRP A 1 122 ? -18.082 -9.748 -7.982 1.00 73.12 122 TRP A N 1
ATOM 915 C CA . TRP A 1 122 ? -17.642 -10.453 -9.183 1.00 73.12 122 TRP A CA 1
ATOM 916 C C . TRP A 1 122 ? -18.803 -11.269 -9.759 1.00 73.12 122 TRP A C 1
ATOM 918 O O . TRP A 1 122 ? -19.143 -12.338 -9.263 1.00 73.12 122 TRP A O 1
ATOM 928 N N . THR A 1 123 ? -19.445 -10.759 -10.813 1.00 63.38 123 THR A N 1
ATOM 929 C CA . THR A 1 123 ? -20.546 -11.459 -11.506 1.00 63.38 123 THR A CA 1
ATOM 930 C C . THR A 1 123 ? -20.078 -12.329 -12.675 1.00 63.38 123 THR A C 1
ATOM 932 O O . THR A 1 123 ? -20.913 -12.895 -13.373 1.00 63.38 123 THR A O 1
ATOM 935 N N . ALA A 1 124 ? -18.773 -12.388 -12.952 1.00 61.28 124 ALA A N 1
ATOM 936 C CA . ALA A 1 124 ? -18.230 -13.052 -14.132 1.00 61.28 124 ALA A CA 1
ATOM 937 C C . ALA A 1 124 ? -17.186 -14.107 -13.755 1.00 61.28 124 ALA A C 1
ATOM 939 O O . ALA A 1 124 ? -16.137 -13.792 -13.202 1.00 61.28 124 ALA A O 1
ATOM 940 N N . THR A 1 125 ? -17.457 -15.354 -14.131 1.00 56.97 125 THR A N 1
ATOM 941 C CA . THR A 1 125 ? -16.442 -16.386 -14.351 1.00 56.97 125 THR A CA 1
ATOM 942 C C . THR A 1 125 ? -15.881 -16.180 -15.761 1.00 56.97 125 THR A C 1
ATOM 944 O O . THR A 1 125 ? -16.361 -16.787 -16.716 1.00 56.97 125 THR A O 1
ATOM 947 N N . GLY A 1 126 ? -14.958 -15.232 -15.923 1.00 63.06 126 GLY A N 1
ATOM 948 C CA . GLY A 1 126 ? -14.182 -15.089 -17.160 1.00 63.06 126 GLY A CA 1
ATOM 949 C C . GLY A 1 126 ? -12.947 -15.989 -17.120 1.00 63.06 126 GLY A C 1
ATOM 950 O O . GLY A 1 126 ? -12.406 -16.231 -16.042 1.00 63.06 126 GLY A O 1
ATOM 951 N N . GLU A 1 127 ? -12.492 -16.487 -18.270 1.00 63.75 127 GLU A N 1
ATOM 952 C CA . GLU A 1 127 ? -11.171 -17.117 -18.358 1.00 63.75 127 GLU A CA 1
ATOM 953 C C . GLU A 1 127 ? -10.079 -16.059 -18.147 1.00 63.75 127 GLU A C 1
ATOM 955 O O . GLU A 1 127 ? -10.138 -14.966 -18.713 1.00 63.75 127 GLU A O 1
ATOM 960 N N . SER A 1 128 ? -9.074 -16.380 -17.328 1.00 62.25 128 SER A N 1
ATOM 961 C CA . SER A 1 128 ? -7.868 -15.562 -17.210 1.00 62.25 128 SER A CA 1
ATOM 962 C C . SER A 1 128 ? -7.196 -15.450 -18.580 1.00 62.25 128 SER A C 1
ATOM 964 O O . SER A 1 128 ? -6.829 -16.461 -19.174 1.00 62.25 128 SER A O 1
ATOM 966 N N . ALA A 1 129 ? -6.995 -14.225 -19.061 1.00 68.75 129 ALA A N 1
ATOM 967 C CA . ALA A 1 129 ? -6.246 -13.958 -20.282 1.00 68.75 129 ALA A CA 1
ATOM 968 C C . ALA A 1 129 ? -4.904 -13.307 -19.933 1.00 68.75 129 ALA A C 1
ATOM 970 O O . ALA A 1 129 ? -4.853 -12.330 -19.188 1.00 68.75 129 ALA A O 1
ATOM 971 N N . ALA A 1 130 ? -3.814 -13.831 -20.491 1.00 72.75 130 ALA A N 1
ATOM 972 C CA . ALA A 1 130 ? -2.554 -13.103 -20.546 1.00 72.75 130 ALA A CA 1
ATOM 973 C C . ALA A 1 130 ? -2.606 -12.172 -21.762 1.00 72.75 130 ALA A C 1
ATOM 975 O O . ALA A 1 130 ? -2.801 -12.641 -22.884 1.00 72.75 130 ALA A O 1
ATOM 976 N N . VAL A 1 131 ? -2.452 -10.863 -21.551 1.00 69.62 131 VAL A N 1
ATOM 977 C CA . VAL A 1 131 ? -2.305 -9.909 -22.655 1.00 69.62 131 VAL A CA 1
ATOM 978 C C . VAL A 1 131 ? -0.825 -9.880 -23.035 1.00 69.62 131 VAL A C 1
ATOM 980 O O . VAL A 1 131 ? -0.014 -9.425 -22.227 1.00 69.62 131 VAL A O 1
ATOM 983 N N . PRO A 1 132 ? -0.432 -10.382 -24.218 1.00 66.88 132 PRO A N 1
ATOM 984 C CA . PRO A 1 132 ? 0.946 -10.264 -24.662 1.00 66.88 132 PRO A CA 1
ATOM 985 C C . PRO A 1 132 ? 1.265 -8.782 -24.860 1.00 66.88 132 PRO A C 1
ATOM 987 O O . PRO A 1 132 ? 0.599 -8.095 -25.634 1.00 66.88 132 PRO A O 1
ATOM 990 N N . VAL A 1 133 ? 2.279 -8.288 -24.153 1.00 69.38 133 VAL A N 1
ATOM 991 C CA . V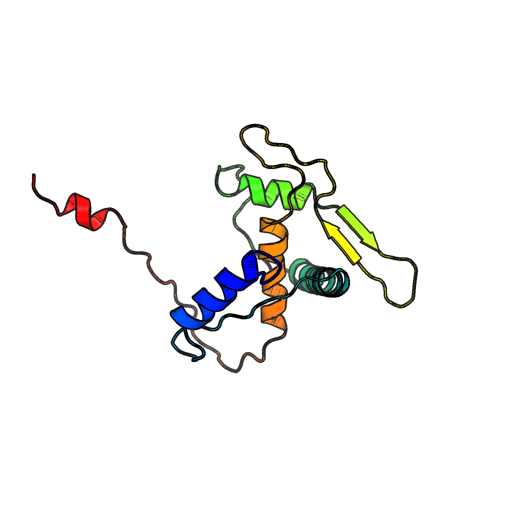AL A 1 133 ? 2.847 -6.967 -24.427 1.00 69.38 133 VAL A CA 1
ATOM 992 C C . VAL A 1 133 ? 3.678 -7.109 -25.704 1.00 69.38 133 VAL A C 1
ATOM 994 O O . VAL A 1 133 ? 4.598 -7.931 -25.722 1.00 69.38 133 VAL A O 1
ATOM 997 N N . PRO A 1 134 ? 3.360 -6.380 -26.789 1.00 73.75 134 PRO A N 1
ATOM 998 C CA . PRO A 1 134 ? 4.199 -6.385 -27.978 1.00 73.75 134 PRO A CA 1
ATOM 999 C C . PRO A 1 134 ? 5.604 -5.903 -27.618 1.00 73.75 134 PRO A C 1
ATOM 1001 O O . PRO A 1 134 ? 5.751 -4.988 -26.808 1.00 73.75 134 PRO A O 1
ATOM 1004 N N . ASP A 1 135 ? 6.626 -6.488 -28.238 1.00 77.00 135 ASP A N 1
ATOM 1005 C CA . ASP A 1 135 ? 7.990 -5.990 -28.096 1.00 77.00 135 ASP A CA 1
ATOM 1006 C C . ASP A 1 135 ? 8.056 -4.533 -28.580 1.00 77.00 135 ASP A C 1
ATOM 1008 O O . ASP A 1 135 ? 7.832 -4.236 -29.758 1.00 77.00 135 ASP A O 1
ATOM 1012 N N . ALA A 1 136 ? 8.352 -3.620 -27.654 1.00 72.62 136 ALA A N 1
ATOM 1013 C CA . ALA A 1 136 ? 8.446 -2.192 -27.926 1.00 72.62 136 ALA A CA 1
ATOM 1014 C C . ALA A 1 136 ? 9.562 -1.853 -28.934 1.00 72.62 136 ALA A C 1
ATOM 1016 O O . ALA A 1 136 ? 9.534 -0.776 -29.531 1.00 72.62 136 ALA A O 1
ATOM 1017 N N . LEU A 1 137 ? 10.521 -2.762 -29.146 1.00 72.75 137 LEU A N 1
ATOM 1018 C CA . LEU A 1 137 ? 11.633 -2.605 -30.082 1.00 72.75 137 LEU A CA 1
ATOM 1019 C C . LEU A 1 137 ? 11.357 -3.199 -31.469 1.00 72.75 137 LEU A C 1
ATOM 1021 O O . LEU A 1 137 ? 12.094 -2.897 -32.405 1.00 72.75 137 LEU A O 1
ATOM 1025 N N . ALA A 1 138 ? 10.259 -3.939 -31.660 1.00 75.19 138 ALA A N 1
ATOM 1026 C CA . ALA A 1 138 ? 9.951 -4.580 -32.942 1.00 75.19 138 ALA A CA 1
ATOM 1027 C C . ALA A 1 138 ? 9.850 -3.584 -34.117 1.00 75.19 138 ALA A C 1
ATOM 1029 O O . ALA A 1 138 ? 10.168 -3.917 -35.258 1.00 75.19 138 ALA A O 1
ATOM 1030 N N . GLY A 1 139 ? 9.430 -2.343 -33.848 1.00 64.50 139 GLY A N 1
ATOM 1031 C CA . GLY A 1 139 ? 9.394 -1.275 -34.851 1.00 64.50 139 GLY A CA 1
ATOM 1032 C C . GLY A 1 139 ? 10.774 -0.722 -35.228 1.00 64.50 139 GLY A C 1
ATOM 1033 O O . GLY A 1 139 ? 10.940 -0.223 -36.337 1.00 64.50 139 GLY A O 1
ATOM 1034 N N . ILE A 1 140 ? 11.758 -0.824 -34.329 1.00 68.94 140 ILE A N 1
ATOM 1035 C CA . ILE A 1 140 ? 13.143 -0.392 -34.562 1.00 68.94 140 ILE A CA 1
ATOM 1036 C C . ILE A 1 140 ? 13.887 -1.466 -35.360 1.00 68.94 140 ILE A C 1
ATOM 1038 O O . ILE A 1 140 ? 14.564 -1.137 -36.328 1.00 68.94 140 ILE A O 1
ATOM 1042 N N . ASP A 1 141 ? 13.678 -2.743 -35.034 1.00 71.81 141 ASP A N 1
ATOM 1043 C CA . ASP A 1 141 ? 14.297 -3.870 -35.744 1.00 71.81 141 ASP A CA 1
ATOM 1044 C C . ASP A 1 141 ? 13.791 -4.022 -37.190 1.00 71.81 141 ASP A C 1
ATOM 1046 O O . ASP A 1 141 ? 14.511 -4.503 -38.066 1.00 71.81 141 ASP A O 1
ATOM 1050 N N . ALA A 1 142 ? 12.558 -3.580 -37.463 1.00 66.81 142 ALA A N 1
ATOM 1051 C CA . ALA A 1 142 ? 11.985 -3.533 -38.809 1.00 66.81 142 ALA A CA 1
ATOM 1052 C C . ALA A 1 142 ? 12.428 -2.300 -39.627 1.00 66.81 142 ALA A C 1
ATOM 1054 O O . ALA A 1 142 ? 12.179 -2.237 -40.836 1.00 66.81 142 ALA A O 1
ATOM 1055 N N . GLY A 1 143 ? 13.072 -1.318 -38.990 1.00 52.97 143 GLY A N 1
ATOM 1056 C CA . GLY A 1 143 ? 13.642 -0.148 -39.645 1.00 52.97 143 GLY A CA 1
ATOM 1057 C C . GLY A 1 143 ? 14.948 -0.508 -40.342 1.00 52.97 143 GLY A C 1
ATOM 1058 O O . GLY A 1 143 ? 16.015 -0.468 -39.737 1.00 52.97 143 GLY A O 1
ATOM 1059 N N . GLY A 1 144 ? 14.871 -0.866 -41.625 1.00 57.41 144 GLY A N 1
ATOM 1060 C CA . GLY A 1 144 ? 16.055 -0.937 -42.479 1.00 57.41 144 GLY A CA 1
ATOM 1061 C C . GLY A 1 144 ? 16.820 0.392 -42.452 1.00 57.41 144 GLY A C 1
ATOM 1062 O O . GLY A 1 144 ? 16.199 1.453 -42.509 1.00 57.41 144 GLY A O 1
ATOM 1063 N N . TRP A 1 145 ? 18.147 0.298 -42.331 1.00 54.34 145 TRP A N 1
ATOM 1064 C CA . TRP A 1 145 ? 19.087 1.423 -42.375 1.00 54.34 145 TRP A CA 1
ATOM 1065 C C . TRP A 1 145 ? 18.925 2.274 -43.637 1.00 54.34 145 TRP A C 1
ATOM 1067 O O . TRP A 1 145 ? 18.778 1.678 -44.732 1.00 54.34 145 TRP A O 1
#

Secondary structure (DSSP, 8-state):
-B-STTHHHHHHHHHHHH-SSTTT-----B---HHHHHHHHHHHHHHHHTT----------TTTHHHHHHHHH-EEEE-SSTT-PEEEE--SPPEE-SS-EET--HHHHHHHTHHHHHTS-----PPP---PPP-TTHHHHT---